Protein AF-A0A7K4BFM8-F1 (afdb_monomer)

Nearest PDB structures (foldseek):
  6g7d-assembly1_A  TM=4.696E-01  e=6.474E+00  Mycolicibacterium hassiacum DSM 44199
  6g80-assembly1_A  TM=3.415E-01  e=5.323E+00  Mycolicibacterium hassiacum DSM 44199
  2e0n-assembly1_A  TM=3.292E-01  e=5.323E+00  Chlorobaculum tepidum

Solvent-accessible surface area (backbone atoms only — not comparable to full-atom values): 6147 Å² total; per-residue (Å²): 119,20,33,42,62,43,66,69,49,64,97,48,87,39,34,49,66,31,70,76,68,70,43,48,47,80,54,50,41,54,62,61,52,27,76,76,68,74,48,61,70,63,47,57,50,47,54,52,49,52,50,38,34,37,50,32,41,93,45,21,64,64,54,35,51,75,66,60,34,37,35,40,54,41,41,68,62,32,56,72,75,37,70,72,35,66,49,63,94,71,38,46,80,76,43,79,56,96,75,34,38,32,28,38,46,74,76,87,130

Secondary structure (DSSP, 8-state):
--EE-----TTSSTTHHHHHH-PPBSSS-HHHHHHHH--HHHHHHHHHHHHHHHH-HHHHHHHHHHTT--EEEESHHHHHHS-----GGGSEEEEEETTEEEEEPPPP-

Foldseek 3Di:
DEEQWDDDAPPDCGQVVCVVPVHHYLDHHLVVCCVVPVDNPSSVVSNVLSQCLFAPQVCVLVSCVVSPHFKYKFAPRSVVPYPGDHPVVQWAFPDDDPRITMTTHDDDD

Structure (mmCIF, N/CA/C/O backbone):
data_AF-A0A7K4BFM8-F1
#
_entry.id   AF-A0A7K4BFM8-F1
#
loop_
_atom_site.group_PDB
_atom_site.id
_atom_site.type_symbol
_atom_site.label_atom_id
_atom_site.label_alt_id
_atom_site.label_comp_id
_atom_site.label_asym_id
_atom_site.label_entity_id
_atom_site.label_seq_id
_atom_site.pdbx_PDB_ins_code
_atom_site.Cartn_x
_atom_site.Cartn_y
_atom_site.Cartn_z
_atom_site.occupancy
_atom_site.B_iso_or_equiv
_atom_site.auth_seq_id
_atom_site.auth_comp_id
_atom_site.auth_asym_id
_atom_site.auth_atom_id
_atom_site.pdbx_PDB_model_num
ATOM 1 N N . HI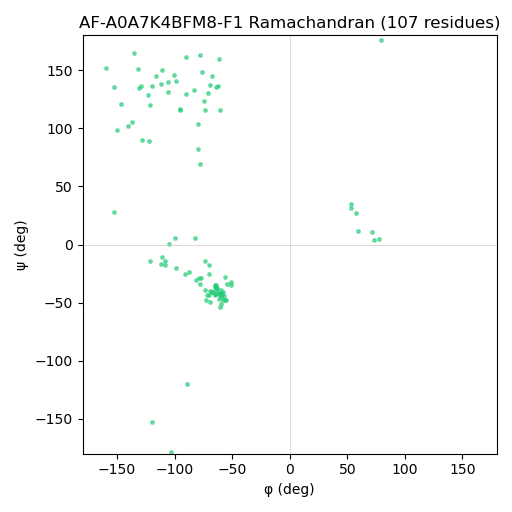S A 1 1 ? -5.461 12.740 2.693 1.00 93.62 1 HIS A N 1
ATOM 2 C CA . HIS A 1 1 ? -5.219 11.285 2.671 1.00 93.62 1 HIS A CA 1
ATOM 3 C C . HIS A 1 1 ? -3.997 10.980 1.828 1.00 93.62 1 HIS A C 1
ATOM 5 O O . HIS A 1 1 ? -3.742 11.716 0.884 1.00 93.62 1 HIS A O 1
ATOM 11 N N . VAL A 1 2 ? -3.284 9.912 2.174 1.00 97.94 2 VAL A N 1
ATOM 12 C CA . VAL A 1 2 ? -2.262 9.257 1.347 1.00 97.94 2 VAL A CA 1
ATOM 13 C C . VAL A 1 2 ? -2.596 7.770 1.377 1.00 97.94 2 VAL A C 1
ATOM 15 O O . VAL A 1 2 ? -2.932 7.252 2.451 1.00 97.94 2 VAL A O 1
ATOM 18 N N . ILE A 1 3 ? -2.564 7.124 0.214 1.00 98.44 3 ILE A N 1
ATOM 19 C CA . ILE A 1 3 ? -2.907 5.712 0.057 1.00 98.44 3 ILE A CA 1
ATOM 20 C C . ILE A 1 3 ? -1.662 4.850 -0.150 1.00 98.44 3 ILE A C 1
ATOM 22 O O . ILE A 1 3 ? -0.716 5.223 -0.844 1.00 98.44 3 ILE A O 1
ATOM 26 N N . ILE A 1 4 ? -1.674 3.684 0.481 1.00 98.56 4 ILE A N 1
ATOM 27 C CA . ILE A 1 4 ? -0.773 2.577 0.188 1.00 98.56 4 ILE A CA 1
ATOM 28 C C . ILE A 1 4 ? -1.525 1.668 -0.779 1.00 98.56 4 ILE A C 1
ATOM 30 O O . ILE A 1 4 ? -2.579 1.135 -0.432 1.00 98.56 4 ILE A O 1
ATOM 34 N N . GLU A 1 5 ? -0.988 1.538 -1.983 1.00 98.38 5 GLU A N 1
ATOM 35 C CA . GLU A 1 5 ? -1.408 0.590 -3.014 1.00 98.38 5 GLU A CA 1
ATOM 36 C C . GLU A 1 5 ? -0.151 -0.045 -3.622 1.00 98.38 5 GLU A C 1
ATOM 38 O O . GLU A 1 5 ? 0.963 0.452 -3.408 1.00 98.38 5 GLU A O 1
ATOM 43 N N . ALA A 1 6 ? -0.303 -1.148 -4.350 1.00 97.31 6 ALA A N 1
ATOM 44 C CA . ALA A 1 6 ? 0.826 -1.807 -4.982 1.00 97.31 6 ALA A CA 1
ATOM 45 C C . ALA A 1 6 ? 1.446 -0.962 -6.100 1.00 97.31 6 ALA A C 1
ATOM 47 O O . ALA A 1 6 ? 0.755 -0.315 -6.892 1.00 97.31 6 ALA A O 1
ATOM 48 N N . GLU A 1 7 ? 2.768 -1.072 -6.211 1.00 93.38 7 GLU A N 1
ATOM 49 C CA . GLU A 1 7 ? 3.527 -0.632 -7.378 1.00 93.38 7 GLU A CA 1
ATOM 50 C C . GLU A 1 7 ? 3.865 -1.835 -8.272 1.00 93.38 7 GLU A C 1
ATOM 52 O O . GLU A 1 7 ? 4.114 -2.942 -7.782 1.00 93.38 7 GLU A O 1
ATOM 57 N N . GLY A 1 8 ? 3.897 -1.611 -9.583 1.00 91.25 8 GLY A N 1
ATOM 58 C CA . GLY A 1 8 ? 4.302 -2.622 -10.563 1.00 91.25 8 GLY A CA 1
ATOM 59 C C . GLY A 1 8 ? 4.877 -2.014 -11.837 1.00 91.25 8 GLY A C 1
ATOM 60 O O . GLY A 1 8 ? 4.770 -2.601 -12.910 1.00 91.25 8 GLY A O 1
ATOM 61 N N . GLY A 1 9 ? 5.474 -0.826 -11.721 1.00 91.44 9 GLY A N 1
ATOM 62 C CA . GLY A 1 9 ? 5.995 -0.067 -12.854 1.00 91.44 9 GLY A CA 1
ATOM 63 C C . GLY A 1 9 ? 4.941 0.703 -13.658 1.00 91.44 9 GLY A C 1
ATOM 64 O O . GLY A 1 9 ? 3.734 0.645 -13.417 1.00 91.44 9 GLY A O 1
ATOM 65 N N . ASP A 1 10 ? 5.435 1.457 -14.631 1.00 90.88 10 ASP A N 1
ATOM 66 C CA . ASP A 1 10 ? 4.667 2.434 -15.397 1.00 90.88 10 ASP A CA 1
ATOM 67 C C . ASP A 1 10 ? 3.761 1.790 -16.453 1.00 90.88 10 ASP A C 1
ATOM 69 O O . ASP A 1 10 ? 4.107 0.775 -17.052 1.00 90.88 10 ASP A O 1
ATOM 73 N N . TYR A 1 11 ? 2.621 2.432 -16.733 1.00 89.12 11 TYR A N 1
ATOM 74 C CA . TYR A 1 11 ? 1.639 2.010 -17.747 1.00 89.12 11 TYR A CA 1
ATOM 75 C C . TYR A 1 11 ? 1.091 0.592 -17.541 1.00 89.12 11 TYR A C 1
ATOM 77 O O . TYR A 1 11 ? 0.665 -0.076 -18.483 1.00 89.12 11 TYR A O 1
ATOM 85 N N . THR A 1 12 ? 1.083 0.143 -16.293 1.00 92.19 12 THR A N 1
ATOM 86 C CA . THR A 1 12 ? 0.455 -1.103 -15.868 1.00 92.19 12 THR A CA 1
ATOM 87 C C . THR A 1 12 ? -0.875 -0.804 -15.171 1.00 92.19 12 THR A C 1
ATOM 89 O O . THR A 1 12 ? -1.292 0.347 -15.060 1.00 92.19 12 THR A O 1
ATOM 92 N N . TYR A 1 13 ? -1.562 -1.842 -14.691 1.00 92.19 13 TYR A N 1
ATOM 93 C CA . TYR A 1 13 ? -2.785 -1.678 -13.896 1.00 92.19 13 TYR A CA 1
ATOM 94 C C . TYR A 1 13 ? -2.514 -1.381 -12.400 1.00 92.19 13 TYR A C 1
ATOM 96 O O . TYR A 1 13 ? -3.432 -1.305 -11.575 1.00 92.19 13 TYR A O 1
ATOM 104 N N . TYR A 1 14 ? -1.240 -1.196 -12.045 1.00 94.62 14 TYR A N 1
ATOM 105 C CA . TYR A 1 14 ? -0.804 -0.681 -10.751 1.00 94.62 14 TYR A CA 1
ATOM 106 C C . TYR A 1 14 ? -0.989 0.846 -10.687 1.00 94.62 14 TYR A C 1
ATOM 108 O O . TYR A 1 14 ? -1.217 1.495 -11.707 1.00 94.62 14 TYR A O 1
ATOM 116 N N . SER A 1 15 ? -0.964 1.427 -9.482 1.00 92.44 15 SER A N 1
ATOM 117 C CA . SER A 1 15 ? -1.246 2.861 -9.245 1.00 92.44 15 SER A CA 1
ATOM 118 C C . SER A 1 15 ? -2.640 3.347 -9.684 1.00 92.44 15 SER A C 1
ATOM 120 O O . SER A 1 15 ? -2.894 4.554 -9.771 1.00 92.44 15 SER A O 1
ATOM 122 N N . ARG A 1 16 ? -3.564 2.435 -10.006 1.00 94.50 16 ARG A N 1
ATOM 123 C CA . ARG A 1 16 ? -4.895 2.786 -10.517 1.00 94.50 16 ARG A CA 1
ATOM 124 C C . ARG A 1 16 ? -5.729 3.530 -9.478 1.00 94.50 16 ARG A C 1
ATOM 126 O O . ARG A 1 16 ? -6.505 4.405 -9.851 1.00 94.50 16 ARG A O 1
ATOM 133 N N . VAL A 1 17 ? -5.588 3.205 -8.190 1.00 96.88 17 VAL A N 1
ATOM 134 C CA . VAL A 1 17 ? -6.460 3.768 -7.157 1.00 96.88 17 VAL A CA 1
ATOM 135 C C . VAL A 1 17 ? -6.152 5.249 -7.006 1.00 96.88 17 VAL A C 1
ATOM 137 O O . VAL A 1 17 ? -7.063 6.070 -7.112 1.00 96.88 17 VAL A O 1
ATOM 140 N N . SER A 1 18 ? -4.881 5.621 -6.862 1.00 96.62 18 SER A N 1
ATOM 141 C CA . SER A 1 18 ? -4.474 7.029 -6.854 1.00 96.62 18 SER A CA 1
ATOM 142 C C . SER A 1 18 ? -4.799 7.743 -8.164 1.00 96.62 18 SER A C 1
ATOM 144 O O . SER A 1 18 ? -5.323 8.857 -8.129 1.00 96.62 18 SER A O 1
ATOM 146 N N . SER A 1 19 ? -4.581 7.091 -9.309 1.00 94.06 19 SER A N 1
ATOM 147 C CA . SER A 1 19 ? -4.853 7.679 -10.629 1.00 94.06 19 SER A CA 1
ATOM 148 C C . SER A 1 19 ? -6.330 8.033 -10.838 1.00 94.06 19 SER A C 1
ATOM 150 O O . SER A 1 19 ? -6.632 9.103 -11.361 1.00 94.06 19 SER A O 1
ATOM 152 N N . PHE A 1 20 ? -7.259 7.166 -10.419 1.00 95.81 20 PHE A N 1
ATOM 153 C CA . PHE A 1 20 ? -8.698 7.382 -10.616 1.00 95.81 20 PHE A CA 1
ATOM 154 C C . PHE A 1 20 ? -9.370 8.188 -9.501 1.00 95.81 20 PHE A C 1
ATOM 156 O O . PHE A 1 20 ? -10.414 8.793 -9.736 1.00 95.81 20 PHE A O 1
ATOM 163 N N . THR A 1 21 ? -8.802 8.213 -8.293 1.00 96.81 21 THR A N 1
ATOM 164 C CA . THR A 1 21 ? -9.398 8.929 -7.147 1.00 96.81 21 THR A CA 1
ATOM 165 C C . THR A 1 21 ? -8.784 10.304 -6.896 1.00 96.81 21 THR A C 1
ATOM 167 O O . THR A 1 21 ? -9.390 11.126 -6.212 1.00 96.81 21 THR A O 1
ATOM 170 N N . GLY A 1 22 ? -7.569 10.556 -7.394 1.00 95.94 22 GLY A N 1
ATOM 171 C CA . GLY A 1 22 ? -6.781 11.739 -7.048 1.00 95.94 22 GLY A CA 1
ATOM 172 C C . GLY A 1 22 ? -6.182 11.704 -5.635 1.00 95.94 22 GLY A C 1
ATOM 173 O O . GLY A 1 22 ? -5.562 12.683 -5.215 1.00 95.94 22 GLY A O 1
ATOM 174 N N . ILE A 1 23 ? -6.339 10.605 -4.884 1.00 97.75 23 ILE A N 1
ATOM 175 C CA . ILE A 1 23 ? -5.669 10.421 -3.591 1.00 97.75 23 ILE A CA 1
ATOM 176 C C . ILE A 1 23 ? -4.190 10.111 -3.865 1.00 97.75 23 ILE A C 1
ATOM 178 O O . ILE A 1 23 ? -3.908 9.137 -4.556 1.00 97.75 23 ILE A O 1
ATOM 182 N N . PRO A 1 24 ? -3.226 10.879 -3.333 1.00 96.38 24 PRO A N 1
ATOM 183 C CA . PRO A 1 24 ? -1.811 10.619 -3.585 1.00 96.38 24 PRO A CA 1
ATOM 184 C C . PRO A 1 24 ? -1.372 9.268 -3.002 1.00 96.38 24 PRO A C 1
ATOM 186 O O . PRO A 1 24 ? -1.696 8.954 -1.854 1.00 96.38 24 PRO A O 1
ATOM 189 N N . ALA A 1 25 ? -0.604 8.494 -3.770 1.00 96.81 25 ALA A N 1
ATOM 190 C CA . ALA A 1 25 ? 0.020 7.256 -3.308 1.00 96.81 25 ALA A CA 1
ATOM 191 C C . ALA A 1 25 ? 1.423 7.495 -2.724 1.00 96.81 25 ALA A C 1
ATOM 193 O O . ALA A 1 25 ? 2.066 8.508 -3.008 1.00 96.81 25 ALA A O 1
ATOM 194 N N . VAL A 1 26 ? 1.921 6.533 -1.939 1.00 96.38 26 VAL A N 1
ATOM 195 C CA . VAL A 1 26 ? 3.335 6.493 -1.506 1.00 96.38 26 VAL A CA 1
ATOM 196 C C . VAL A 1 26 ? 4.279 6.447 -2.714 1.00 96.38 26 VAL A C 1
ATOM 198 O O . VAL A 1 26 ? 5.299 7.148 -2.750 1.00 96.38 26 VAL A O 1
ATOM 201 N N . LEU A 1 27 ? 3.918 5.635 -3.706 1.00 95.50 27 LEU A N 1
ATOM 202 C CA . LEU A 1 27 ? 4.597 5.523 -4.986 1.00 95.50 27 LEU A CA 1
ATOM 203 C C . LEU A 1 27 ? 3.553 5.227 -6.066 1.00 95.50 27 LEU A C 1
ATOM 205 O O . LEU A 1 27 ? 2.818 4.249 -5.961 1.00 95.50 27 LEU A O 1
ATOM 209 N N . GLY A 1 28 ? 3.468 6.110 -7.060 1.00 91.94 28 GLY A N 1
ATOM 210 C CA . GLY A 1 28 ? 2.653 5.911 -8.254 1.00 91.94 28 GLY A CA 1
ATOM 211 C C . GLY A 1 28 ? 3.457 5.186 -9.330 1.00 91.94 28 GLY A C 1
ATOM 212 O O . GLY A 1 28 ? 3.954 4.088 -9.102 1.00 91.94 28 GLY A O 1
ATOM 213 N N . MET A 1 29 ? 3.621 5.839 -10.482 1.00 93.06 29 MET A N 1
ATOM 214 C CA . MET A 1 29 ? 4.437 5.374 -11.609 1.00 93.06 29 MET A CA 1
ATOM 215 C C . MET A 1 29 ? 5.927 5.664 -11.338 1.00 93.06 29 MET A C 1
ATOM 217 O O . MET A 1 29 ? 6.334 6.830 -11.440 1.00 93.06 29 MET A O 1
ATOM 221 N N . PRO A 1 30 ? 6.748 4.660 -10.971 1.00 92.00 30 PRO A N 1
ATOM 222 C CA . PRO A 1 30 ? 8.111 4.885 -10.497 1.00 92.00 30 PRO A CA 1
ATOM 223 C C . PRO A 1 30 ? 9.005 5.633 -11.494 1.00 92.00 30 PRO A C 1
ATOM 225 O O . PRO A 1 30 ? 9.760 6.521 -11.089 1.00 92.00 30 PRO A O 1
ATOM 228 N N . PHE A 1 31 ? 8.914 5.323 -12.792 1.00 91.00 31 PHE A N 1
ATOM 229 C CA . PHE A 1 31 ? 9.768 5.958 -13.797 1.00 91.00 31 PHE A CA 1
ATOM 230 C C . PHE A 1 31 ? 9.286 7.375 -14.154 1.00 91.00 31 PHE A C 1
ATOM 232 O O . PHE A 1 31 ? 10.122 8.266 -14.310 1.00 91.00 31 PHE A O 1
ATOM 239 N N . HIS A 1 32 ? 7.977 7.657 -14.162 1.00 91.50 32 HIS A N 1
ATOM 240 C CA . HIS A 1 32 ? 7.482 9.041 -14.260 1.00 91.50 32 HIS A CA 1
ATOM 241 C C . HIS A 1 32 ? 7.863 9.873 -13.035 1.00 91.50 32 HIS A C 1
ATOM 243 O O . HIS A 1 32 ? 8.309 11.008 -13.191 1.00 91.50 32 HIS A O 1
ATOM 249 N N . GLU A 1 33 ? 7.729 9.340 -11.818 1.00 91.69 33 GLU A N 1
ATOM 250 C CA . GLU A 1 33 ? 8.167 10.068 -10.625 1.00 91.69 33 GLU A CA 1
ATOM 251 C C . GLU A 1 33 ? 9.662 10.386 -10.690 1.00 91.69 33 GLU A C 1
ATOM 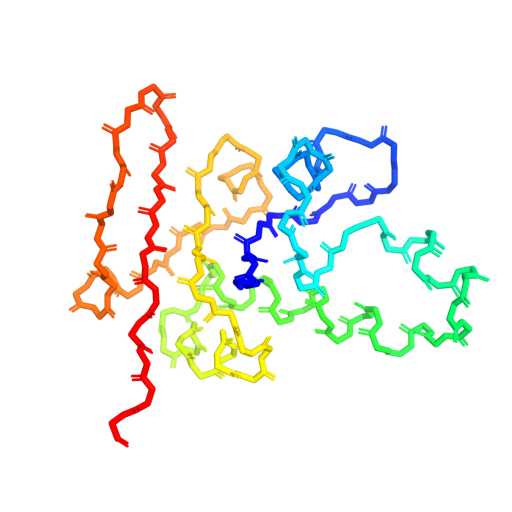253 O O . GLU A 1 33 ? 10.051 11.516 -10.388 1.00 91.69 33 GLU A O 1
ATOM 258 N N . TYR A 1 34 ? 10.483 9.435 -11.140 1.00 89.94 34 TYR A N 1
ATOM 259 C CA . TYR A 1 34 ? 11.900 9.671 -11.379 1.00 89.94 34 TYR A CA 1
ATOM 260 C C . TYR A 1 34 ? 12.138 10.762 -12.432 1.00 89.94 34 TYR A C 1
ATOM 262 O O . TYR A 1 34 ? 12.812 11.742 -12.134 1.00 89.94 34 TYR A O 1
ATOM 270 N N . MET A 1 35 ? 11.553 10.647 -13.626 1.00 91.00 35 MET A N 1
ATOM 271 C CA . MET A 1 35 ? 11.739 11.611 -14.720 1.00 91.00 35 MET A CA 1
ATOM 272 C C . MET A 1 35 ? 11.412 13.052 -14.304 1.00 91.00 35 MET A C 1
ATOM 274 O O . MET A 1 35 ? 12.052 13.993 -14.768 1.00 91.00 35 MET A O 1
ATOM 278 N N . TRP A 1 36 ? 10.424 13.234 -13.424 1.00 88.19 36 TRP A N 1
ATOM 279 C CA . TRP A 1 36 ? 9.974 14.555 -12.984 1.00 88.19 36 TRP A CA 1
ATOM 280 C C . TRP A 1 36 ? 10.698 15.068 -11.735 1.00 88.19 36 TRP A C 1
ATOM 282 O O . TRP A 1 36 ? 10.741 16.279 -11.520 1.00 88.19 36 TRP A O 1
ATOM 292 N N . ARG A 1 37 ? 11.237 14.180 -10.887 1.00 86.44 37 ARG A N 1
ATOM 293 C CA . ARG A 1 37 ? 11.845 14.549 -9.591 1.00 86.44 37 ARG A CA 1
ATOM 294 C C . ARG A 1 37 ? 13.360 14.346 -9.527 1.00 86.44 37 ARG A C 1
ATOM 296 O O . ARG A 1 37 ? 13.989 14.905 -8.635 1.00 86.44 37 ARG A O 1
ATOM 303 N N . GLY A 1 38 ? 13.936 13.575 -10.446 1.00 83.56 38 GLY A N 1
ATOM 304 C CA . GLY A 1 38 ? 15.374 13.342 -10.601 1.00 83.56 38 GLY A CA 1
ATOM 305 C C . GLY A 1 38 ? 16.038 12.473 -9.526 1.00 83.56 38 GLY A C 1
ATOM 306 O O . GLY A 1 38 ? 17.262 12.428 -9.476 1.00 83.56 38 GLY A O 1
ATOM 307 N N . ASP A 1 39 ? 15.275 11.804 -8.655 1.00 78.69 39 ASP A N 1
ATOM 308 C CA . ASP A 1 39 ? 15.810 11.102 -7.476 1.00 78.69 39 ASP A CA 1
ATOM 309 C C . ASP A 1 39 ? 15.448 9.603 -7.478 1.00 78.69 39 ASP A C 1
ATOM 311 O O . ASP A 1 39 ? 14.416 9.196 -6.939 1.00 78.69 39 ASP A O 1
ATOM 315 N N . GLU A 1 40 ? 16.300 8.776 -8.100 1.00 71.62 40 GLU A N 1
ATOM 316 C CA . GLU A 1 40 ? 16.133 7.308 -8.168 1.00 71.62 40 GLU A CA 1
ATOM 317 C C . GLU A 1 40 ? 16.220 6.641 -6.792 1.00 71.62 40 GLU A C 1
ATOM 319 O O . GLU A 1 40 ? 15.506 5.672 -6.522 1.00 71.62 40 GLU A O 1
ATOM 324 N N . GLY A 1 41 ? 17.075 7.160 -5.901 1.00 69.88 41 GLY A N 1
ATOM 325 C CA . GLY A 1 41 ? 17.315 6.567 -4.584 1.00 69.88 41 GLY A CA 1
ATOM 326 C C . GLY A 1 41 ? 16.034 6.499 -3.756 1.00 69.88 41 GLY A C 1
ATOM 327 O O . GLY A 1 41 ? 15.735 5.478 -3.132 1.00 69.88 41 GLY A O 1
ATOM 328 N N . ARG A 1 42 ? 15.210 7.547 -3.842 1.00 82.69 42 ARG A N 1
ATOM 329 C CA . ARG A 1 42 ? 13.905 7.604 -3.168 1.00 82.69 42 ARG A CA 1
ATOM 330 C C . ARG A 1 42 ? 12.864 6.664 -3.769 1.00 82.69 42 ARG A C 1
ATOM 332 O O . ARG A 1 42 ? 11.942 6.274 -3.055 1.00 82.69 42 ARG A O 1
ATOM 339 N N . ILE A 1 43 ? 12.988 6.291 -5.043 1.00 91.25 43 ILE A N 1
ATOM 340 C CA . ILE A 1 43 ? 12.087 5.326 -5.690 1.00 91.25 43 ILE A CA 1
ATOM 341 C C . ILE A 1 43 ? 12.369 3.913 -5.179 1.00 91.25 43 ILE A C 1
ATOM 343 O O . ILE A 1 43 ? 11.440 3.213 -4.767 1.00 91.25 43 ILE A O 1
ATOM 347 N N . GLY A 1 44 ? 13.644 3.514 -5.139 1.00 92.44 44 GLY A N 1
ATOM 348 C CA . GLY A 1 44 ? 14.048 2.206 -4.619 1.00 92.44 44 GLY A CA 1
ATOM 349 C C . GLY A 1 44 ? 13.657 2.017 -3.151 1.00 92.44 44 GLY A C 1
ATOM 350 O O . GLY A 1 44 ? 13.102 0.981 -2.785 1.00 92.44 44 GLY A O 1
ATOM 351 N N . GLU A 1 45 ? 13.863 3.047 -2.326 1.00 95.12 45 GLU A N 1
ATOM 352 C CA . GLU A 1 45 ? 13.457 3.049 -0.916 1.00 95.12 45 GLU A CA 1
ATOM 353 C C . GLU A 1 45 ? 11.940 2.866 -0.752 1.00 95.12 45 GLU A C 1
ATOM 355 O O . GLU A 1 45 ? 11.502 1.970 -0.035 1.00 95.12 45 GLU A O 1
ATOM 360 N N . ARG A 1 46 ? 11.125 3.662 -1.458 1.00 96.06 46 ARG A N 1
ATOM 361 C CA . ARG A 1 46 ? 9.656 3.556 -1.390 1.00 96.06 46 ARG A CA 1
ATOM 362 C C . ARG A 1 46 ? 9.141 2.212 -1.884 1.00 96.06 46 ARG A C 1
ATOM 364 O O . ARG A 1 46 ? 8.201 1.675 -1.310 1.00 96.06 46 ARG A O 1
ATOM 371 N N . THR A 1 47 ? 9.769 1.659 -2.918 1.00 95.94 47 THR A N 1
ATOM 372 C CA . THR A 1 47 ? 9.437 0.330 -3.444 1.00 95.94 47 THR A CA 1
ATOM 373 C C . THR A 1 47 ? 9.669 -0.752 -2.387 1.00 95.94 47 THR A C 1
ATOM 375 O O . THR A 1 47 ? 8.808 -1.603 -2.153 1.00 95.94 47 THR A O 1
ATOM 378 N N . ALA A 1 48 ? 10.821 -0.707 -1.709 1.00 97.38 48 ALA A N 1
ATOM 379 C CA . ALA A 1 48 ? 11.134 -1.631 -0.625 1.00 97.38 48 ALA A CA 1
ATOM 380 C C . ALA A 1 48 ? 10.180 -1.454 0.566 1.00 97.38 48 ALA A C 1
ATOM 382 O O . ALA A 1 48 ? 9.698 -2.444 1.120 1.00 97.38 48 ALA A O 1
ATOM 383 N N . ASP A 1 49 ? 9.869 -0.210 0.928 1.00 98.38 49 ASP A N 1
ATOM 384 C CA . ASP A 1 49 ? 8.957 0.095 2.026 1.00 98.38 49 ASP A CA 1
ATOM 385 C C . ASP A 1 49 ? 7.531 -0.388 1.7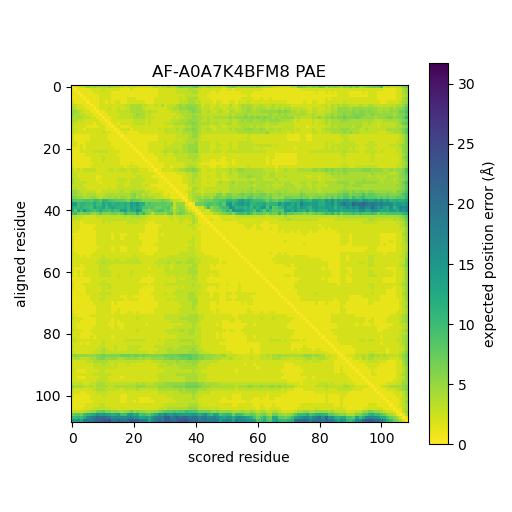42 1.00 98.38 49 ASP A C 1
ATOM 387 O O . ASP A 1 49 ? 6.933 -1.000 2.625 1.00 98.38 49 ASP A O 1
ATOM 391 N N . LEU A 1 50 ? 7.008 -0.211 0.522 1.00 98.19 50 LEU A N 1
ATOM 392 C CA . LEU A 1 50 ? 5.708 -0.764 0.122 1.00 98.19 50 LEU A CA 1
ATOM 393 C C . LEU A 1 50 ? 5.663 -2.282 0.306 1.00 98.19 50 LEU A C 1
ATOM 395 O O . LEU A 1 50 ? 4.741 -2.796 0.938 1.00 98.19 50 LEU A O 1
ATOM 399 N N . ARG A 1 51 ? 6.689 -3.004 -0.160 1.00 98.44 51 ARG A N 1
ATOM 400 C CA . ARG A 1 51 ? 6.774 -4.454 0.062 1.00 98.44 51 ARG A CA 1
ATOM 401 C C . ARG A 1 51 ? 6.749 -4.795 1.551 1.00 98.44 51 ARG A C 1
ATOM 403 O O . ARG A 1 51 ? 6.001 -5.674 1.963 1.00 98.44 51 ARG A O 1
ATOM 410 N N . MET A 1 52 ? 7.546 -4.109 2.367 1.00 98.69 52 MET A N 1
ATOM 411 C CA . MET A 1 52 ? 7.579 -4.362 3.810 1.00 98.69 52 MET A CA 1
ATOM 412 C C . MET A 1 52 ? 6.245 -4.039 4.484 1.00 98.69 52 MET A C 1
ATOM 414 O O . MET A 1 52 ? 5.846 -4.763 5.391 1.00 98.69 52 MET A O 1
ATOM 418 N N . ILE A 1 53 ? 5.530 -3.010 4.026 1.00 98.62 53 ILE A N 1
ATOM 419 C CA . ILE A 1 53 ? 4.185 -2.706 4.514 1.00 98.62 53 ILE A CA 1
ATOM 420 C C . ILE A 1 53 ? 3.238 -3.883 4.274 1.00 98.62 53 ILE A C 1
ATOM 422 O O . ILE A 1 53 ? 2.502 -4.248 5.191 1.00 98.62 53 ILE A O 1
ATOM 426 N N . TYR A 1 54 ? 3.265 -4.484 3.083 1.00 98.69 54 TYR A N 1
ATOM 427 C CA . TYR A 1 54 ? 2.383 -5.601 2.748 1.00 98.69 54 TYR A CA 1
ATOM 428 C C . TYR A 1 54 ? 2.832 -6.945 3.322 1.00 98.69 54 TYR A C 1
ATOM 430 O O . TYR A 1 54 ? 1.974 -7.782 3.567 1.00 98.69 54 TYR A O 1
ATOM 438 N N . GLU A 1 55 ? 4.130 -7.178 3.527 1.00 98.62 55 GLU A N 1
ATOM 439 C CA . GLU A 1 55 ? 4.666 -8.509 3.863 1.00 98.62 55 GLU A CA 1
ATOM 440 C C . GLU A 1 55 ? 5.150 -8.643 5.321 1.00 98.62 55 GLU A C 1
ATOM 442 O O . GLU A 1 55 ? 5.382 -9.760 5.788 1.00 98.62 55 GLU A O 1
ATOM 447 N N . GLN A 1 56 ? 5.325 -7.541 6.063 1.00 98.50 56 GLN A N 1
ATOM 448 C CA . GLN A 1 56 ? 5.885 -7.548 7.424 1.00 98.50 56 GLN A CA 1
ATOM 449 C C . GLN A 1 56 ? 4.980 -6.800 8.420 1.00 98.50 56 GLN A C 1
ATOM 451 O O . GLN A 1 56 ? 5.206 -5.613 8.674 1.00 98.50 56 GLN A O 1
ATOM 456 N N . PRO A 1 57 ? 4.024 -7.490 9.080 1.00 98.00 57 PRO A N 1
ATOM 457 C CA . PRO A 1 57 ? 3.056 -6.867 9.987 1.00 98.00 57 PRO A CA 1
ATOM 458 C C . PRO A 1 57 ? 3.658 -5.966 11.071 1.00 98.00 57 PRO A C 1
ATOM 460 O O . PRO A 1 57 ? 3.073 -4.950 11.438 1.00 98.00 57 PRO A O 1
ATOM 463 N N . SER A 1 58 ? 4.839 -6.326 11.585 1.00 97.62 58 SER A N 1
ATOM 464 C CA . SER A 1 58 ? 5.545 -5.569 12.624 1.00 97.62 58 SER A CA 1
ATOM 465 C C . SER A 1 58 ? 6.107 -4.231 12.140 1.00 97.62 58 SER A C 1
ATOM 467 O O . SER A 1 58 ? 6.430 -3.386 12.967 1.00 97.62 58 SER A O 1
ATOM 469 N N . ARG A 1 59 ? 6.236 -4.027 10.823 1.00 97.75 59 ARG A N 1
ATOM 470 C CA . ARG A 1 59 ? 6.754 -2.792 10.216 1.00 97.75 59 ARG A CA 1
ATOM 471 C C . ARG A 1 59 ? 5.678 -1.968 9.517 1.00 97.75 59 ARG A C 1
ATOM 473 O O . ARG A 1 59 ? 5.908 -0.784 9.272 1.00 97.75 59 ARG A O 1
ATOM 480 N N . SER A 1 60 ? 4.525 -2.562 9.202 1.00 97.69 60 SER A N 1
ATOM 481 C CA . SER A 1 60 ? 3.495 -1.942 8.362 1.00 97.69 60 SER A CA 1
ATOM 482 C C . SER A 1 60 ? 3.028 -0.585 8.876 1.00 97.69 60 SER A C 1
ATOM 484 O O . SER A 1 60 ? 2.978 0.369 8.106 1.00 97.69 60 SER A O 1
ATOM 486 N N . ILE A 1 61 ? 2.721 -0.471 10.172 1.00 96.75 61 ILE A N 1
ATOM 487 C CA . ILE A 1 61 ? 2.184 0.770 10.750 1.00 96.75 61 ILE A CA 1
ATOM 488 C C . ILE A 1 61 ? 3.242 1.878 10.787 1.00 96.75 61 ILE A C 1
ATOM 490 O O . ILE A 1 61 ? 2.951 3.015 10.417 1.00 96.75 61 ILE A O 1
ATOM 494 N N . ASP A 1 62 ? 4.474 1.559 11.179 1.00 96.69 62 ASP A N 1
ATOM 495 C CA . ASP A 1 62 ? 5.546 2.554 11.276 1.00 96.69 62 ASP A CA 1
ATOM 496 C C . ASP A 1 62 ? 5.955 3.084 9.897 1.00 96.69 62 ASP A C 1
ATOM 498 O O . ASP A 1 62 ? 6.131 4.290 9.714 1.00 96.69 62 ASP A O 1
ATOM 502 N N . LEU A 1 63 ? 6.032 2.203 8.894 1.00 97.75 63 LEU A N 1
ATOM 503 C CA . LEU A 1 63 ? 6.292 2.603 7.512 1.00 97.75 63 LEU A CA 1
ATOM 504 C C . LEU A 1 63 ? 5.115 3.370 6.903 1.00 97.75 63 LEU A C 1
ATOM 506 O O . LEU A 1 63 ? 5.329 4.377 6.237 1.00 97.75 63 LEU A O 1
ATOM 510 N N . ALA A 1 64 ? 3.871 2.970 7.167 1.00 97.38 64 ALA A N 1
ATOM 511 C CA . ALA A 1 64 ? 2.707 3.743 6.744 1.00 97.38 64 ALA A CA 1
ATOM 512 C C . ALA A 1 64 ? 2.749 5.176 7.308 1.00 97.38 64 ALA A C 1
ATOM 514 O O . ALA A 1 64 ? 2.553 6.154 6.580 1.00 97.38 64 ALA A O 1
ATOM 515 N N . ARG A 1 65 ? 3.094 5.313 8.594 1.00 95.25 65 ARG A N 1
ATOM 516 C CA . ARG A 1 65 ? 3.243 6.606 9.276 1.00 95.25 65 ARG A CA 1
ATOM 517 C C . ARG A 1 65 ? 4.380 7.448 8.713 1.00 95.25 65 ARG A C 1
ATOM 519 O O . ARG A 1 65 ? 4.191 8.650 8.560 1.00 95.25 65 ARG A O 1
ATOM 526 N N . LYS A 1 66 ? 5.515 6.844 8.338 1.00 96.94 66 LYS A N 1
ATOM 527 C CA . LYS A 1 66 ? 6.624 7.539 7.652 1.00 96.94 66 LYS A CA 1
ATOM 528 C C . LYS A 1 66 ? 6.145 8.329 6.426 1.00 96.94 66 LYS A C 1
ATOM 530 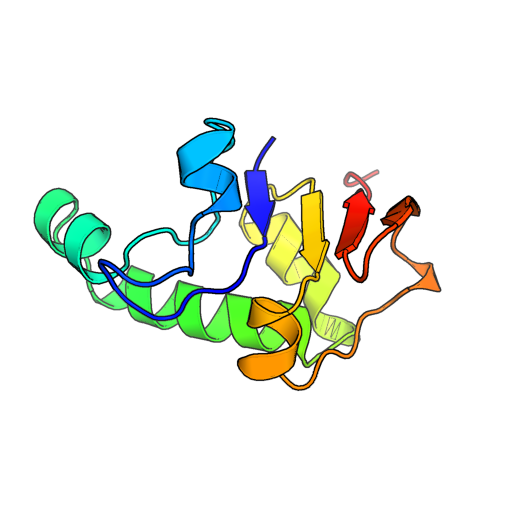O O . LYS A 1 66 ? 6.695 9.389 6.135 1.00 96.94 66 LYS A O 1
ATOM 535 N N . TYR A 1 67 ? 5.113 7.845 5.734 1.00 96.75 67 TYR A N 1
ATOM 536 C CA . TYR A 1 67 ? 4.534 8.496 4.555 1.00 96.75 67 TYR A CA 1
ATOM 537 C C . TYR A 1 67 ? 3.258 9.300 4.830 1.00 96.75 67 TYR A C 1
ATOM 539 O O . TYR A 1 67 ? 2.635 9.786 3.886 1.00 96.75 67 TYR A O 1
ATOM 547 N N . ASN A 1 68 ? 2.849 9.450 6.094 1.00 96.69 68 ASN A N 1
ATOM 548 C CA . ASN A 1 68 ? 1.549 10.011 6.477 1.00 96.69 68 ASN A CA 1
ATOM 549 C C . ASN A 1 68 ? 0.367 9.303 5.780 1.00 96.69 68 ASN A C 1
ATOM 551 O O . ASN A 1 68 ? -0.657 9.920 5.467 1.00 96.69 68 ASN A O 1
ATOM 555 N N . ALA A 1 69 ? 0.519 8.003 5.504 1.00 97.81 69 ALA A N 1
ATOM 556 C CA . ALA A 1 69 ? -0.530 7.191 4.916 1.00 97.81 69 ALA A CA 1
ATOM 557 C C . ALA A 1 69 ? -1.675 6.988 5.905 1.00 97.81 69 ALA A C 1
ATOM 559 O O . ALA A 1 69 ? -1.472 6.726 7.087 1.00 97.81 69 ALA A O 1
ATOM 560 N N . THR A 1 70 ? -2.893 7.110 5.391 1.00 97.94 70 THR A N 1
ATOM 561 C CA . THR A 1 70 ? -4.138 6.979 6.172 1.00 97.94 70 THR A CA 1
ATOM 562 C C . THR A 1 70 ? -5.029 5.866 5.640 1.00 97.94 70 THR A C 1
ATOM 564 O O . THR A 1 70 ? -5.962 5.456 6.326 1.00 97.94 70 THR A O 1
ATOM 567 N N . LEU A 1 71 ? -4.739 5.372 4.434 1.00 98.44 71 LEU A N 1
ATOM 568 C CA . LEU A 1 71 ? -5.473 4.308 3.765 1.00 98.44 71 LEU A CA 1
ATOM 569 C C . LEU A 1 71 ? -4.495 3.236 3.285 1.00 98.44 71 LEU A C 1
ATOM 571 O O . LEU A 1 71 ? -3.455 3.564 2.713 1.00 98.44 71 LEU A O 1
ATOM 575 N N . LEU A 1 72 ? -4.850 1.972 3.488 1.00 98.50 72 LEU A N 1
ATOM 576 C CA . LEU A 1 72 ? -4.165 0.819 2.916 1.00 98.50 72 LEU A CA 1
ATOM 577 C C . LEU A 1 72 ? -5.171 0.029 2.084 1.00 98.50 72 LEU A C 1
ATOM 579 O O . LEU A 1 72 ? -6.197 -0.419 2.595 1.00 98.50 72 LEU A O 1
ATOM 583 N N . TYR A 1 73 ? -4.880 -0.107 0.797 1.00 98.56 73 TYR A N 1
ATOM 584 C CA . TYR A 1 73 ? -5.710 -0.809 -0.171 1.00 98.56 73 TYR A CA 1
ATOM 585 C C . TYR A 1 73 ? -5.177 -2.229 -0.389 1.00 98.56 73 TYR A C 1
ATOM 587 O O . TYR A 1 73 ? -3.964 -2.425 -0.437 1.00 98.56 73 TYR A O 1
ATOM 595 N N . VAL A 1 74 ? -6.066 -3.218 -0.518 1.00 98.56 74 VAL A N 1
ATOM 596 C CA . VAL A 1 74 ? -5.722 -4.610 -0.848 1.00 98.56 74 VAL A CA 1
ATOM 597 C C . VAL A 1 74 ? -6.711 -5.167 -1.873 1.00 98.56 74 VAL A C 1
ATOM 599 O O . VAL A 1 74 ? -7.840 -5.525 -1.532 1.00 98.56 74 VAL A O 1
ATOM 602 N N . GLY A 1 75 ? -6.277 -5.288 -3.124 1.00 97.94 75 GLY A N 1
ATOM 603 C CA . GLY A 1 75 ? -7.017 -5.889 -4.232 1.00 97.94 75 GLY A CA 1
ATOM 604 C C . GLY A 1 75 ? -6.300 -7.100 -4.830 1.00 97.94 75 GLY A C 1
ATOM 605 O O . GLY A 1 75 ? -5.568 -7.815 -4.141 1.00 97.94 75 GLY A O 1
ATOM 606 N N . VAL A 1 76 ? -6.557 -7.365 -6.111 1.00 97.25 76 VAL A N 1
ATOM 607 C CA . VAL A 1 76 ? -5.941 -8.476 -6.856 1.00 97.25 76 VAL A CA 1
ATOM 608 C C . VAL A 1 76 ? -4.443 -8.234 -7.042 1.00 97.25 76 VAL A C 1
ATOM 610 O O . VAL A 1 76 ? -3.642 -9.135 -6.849 1.00 97.25 76 VAL A O 1
ATOM 613 N N . GLU A 1 77 ? -4.064 -7.000 -7.336 1.00 96.88 77 GLU A N 1
ATOM 614 C CA . GLU A 1 77 ? -2.722 -6.571 -7.716 1.00 96.88 77 GLU A CA 1
ATOM 615 C C . GLU A 1 77 ? -1.786 -6.564 -6.508 1.00 96.88 77 GLU A C 1
ATOM 617 O O . GLU A 1 77 ? -0.653 -7.021 -6.600 1.00 96.88 77 GLU A O 1
ATOM 622 N N . GLU A 1 78 ? -2.271 -6.143 -5.338 1.00 98.19 78 GLU A N 1
ATOM 623 C CA . GLU A 1 78 ? -1.518 -6.268 -4.088 1.00 98.19 78 GLU A CA 1
ATOM 624 C C . GLU A 1 78 ? -1.257 -7.733 -3.724 1.00 98.19 78 GLU A C 1
ATOM 626 O O . GLU A 1 78 ? -0.175 -8.059 -3.239 1.00 98.19 78 GLU A O 1
ATOM 631 N N . ARG A 1 79 ? -2.228 -8.621 -3.973 1.00 97.88 79 ARG A N 1
ATOM 632 C CA . ARG A 1 79 ? -2.104 -10.062 -3.69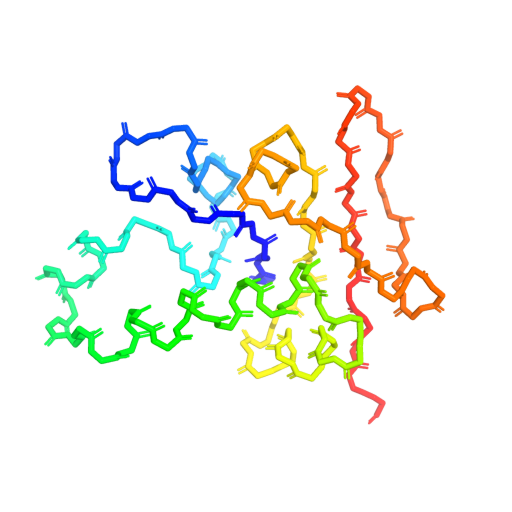6 1.00 97.88 79 ARG A CA 1
ATOM 633 C C . ARG A 1 79 ? -1.253 -10.802 -4.726 1.00 97.88 79 ARG A C 1
ATOM 635 O O . ARG A 1 79 ? -0.647 -11.809 -4.382 1.00 97.88 79 ARG A O 1
ATOM 642 N N . ASP A 1 80 ? -1.216 -10.318 -5.961 1.00 96.38 80 ASP A N 1
ATOM 643 C CA . ASP A 1 80 ? -0.332 -10.821 -7.014 1.00 96.38 80 ASP A CA 1
ATOM 644 C C . ASP A 1 80 ? 1.125 -10.419 -6.740 1.00 96.38 80 ASP A C 1
ATOM 646 O O . 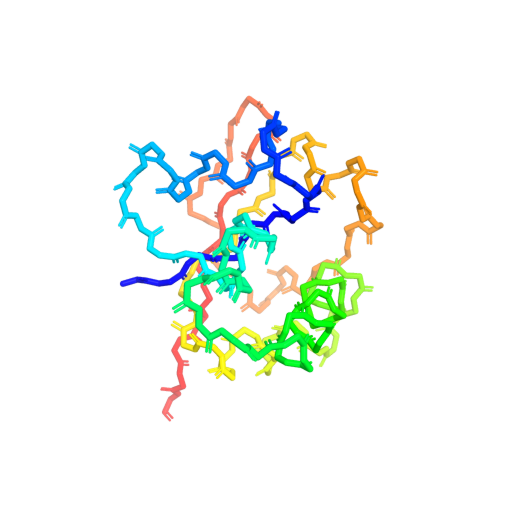ASP A 1 80 ? 2.049 -11.227 -6.828 1.00 96.38 80 ASP A O 1
ATOM 650 N N . ARG A 1 81 ? 1.332 -9.163 -6.334 1.00 96.88 81 ARG A N 1
ATOM 651 C CA . ARG A 1 81 ? 2.661 -8.567 -6.182 1.00 96.88 81 ARG A CA 1
ATOM 652 C C . ARG A 1 81 ? 3.364 -8.906 -4.869 1.00 96.88 81 ARG A C 1
ATOM 654 O O . ARG A 1 81 ? 4.605 -8.916 -4.841 1.00 96.88 81 ARG A O 1
ATOM 661 N N . TYR A 1 82 ? 2.601 -9.127 -3.797 1.00 98.25 82 TYR A N 1
ATOM 662 C CA . TYR A 1 82 ? 3.109 -9.295 -2.436 1.00 98.25 82 TYR A CA 1
ATOM 663 C C . TYR A 1 82 ? 2.506 -10.512 -1.733 1.00 98.25 82 TYR A C 1
ATOM 665 O O . TYR A 1 82 ? 1.345 -10.867 -1.926 1.00 98.25 82 TYR A O 1
ATOM 673 N N . THR A 1 83 ? 3.270 -11.100 -0.808 1.00 98.25 83 THR A N 1
ATOM 674 C CA . THR A 1 83 ? 2.714 -12.062 0.162 1.00 98.25 83 THR A CA 1
ATOM 675 C C . THR A 1 83 ? 2.009 -11.301 1.285 1.00 98.25 83 THR A C 1
ATOM 677 O O . THR A 1 83 ? 2.596 -11.039 2.334 1.00 98.25 83 THR A O 1
ATOM 680 N N . VAL A 1 84 ? 0.759 -10.895 1.044 1.00 98.44 84 VAL A N 1
ATOM 681 C CA . VAL A 1 84 ? 0.018 -10.002 1.948 1.00 98.44 84 VAL A CA 1
ATOM 682 C C . VAL A 1 84 ? -0.145 -10.618 3.344 1.00 98.44 84 VAL A C 1
ATOM 684 O O . VAL A 1 84 ? -0.835 -11.617 3.535 1.00 98.44 84 VAL A O 1
ATOM 687 N N . SER A 1 85 ? 0.466 -9.967 4.329 1.00 98.38 85 SER A N 1
ATOM 688 C CA . SER A 1 85 ? 0.435 -10.274 5.752 1.00 98.38 85 SER A CA 1
ATOM 689 C C . SER A 1 85 ? 0.348 -8.952 6.513 1.00 98.38 85 SER A C 1
ATOM 691 O O . SER A 1 85 ? 1.331 -8.222 6.642 1.00 98.38 85 SER A O 1
ATOM 693 N N . LEU A 1 86 ? -0.856 -8.614 6.982 1.00 97.94 86 LEU A N 1
ATOM 694 C CA . LEU A 1 86 ? -1.157 -7.321 7.601 1.00 97.94 86 LEU A CA 1
ATOM 695 C C . LEU A 1 86 ? -1.437 -7.463 9.103 1.00 97.94 86 LEU A C 1
ATOM 697 O O . LEU A 1 86 ? -1.989 -8.480 9.535 1.00 97.94 86 LEU A O 1
ATOM 701 N N . PRO A 1 87 ? -1.140 -6.434 9.917 1.00 96.94 87 PRO A N 1
ATOM 702 C CA . PRO A 1 87 ? -1.491 -6.415 11.330 1.00 96.94 87 PRO A CA 1
ATOM 703 C C . PRO A 1 87 ? -2.980 -6.069 11.491 1.00 96.94 8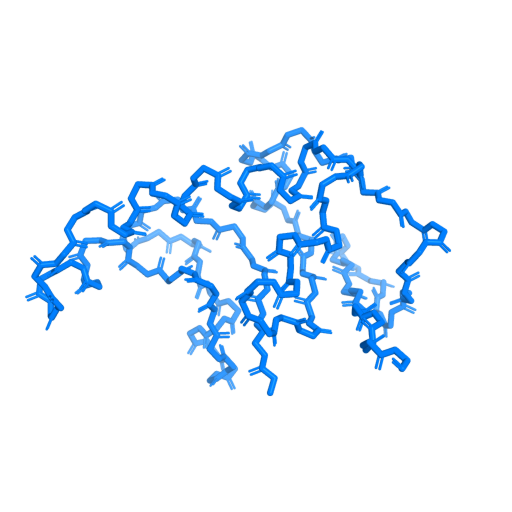7 PRO A C 1
ATOM 705 O O . PRO A 1 87 ? -3.325 -4.986 11.951 1.00 96.94 87 PRO A O 1
ATOM 708 N N . VAL A 1 88 ? -3.879 -6.978 11.098 1.00 92.44 88 VAL A N 1
ATOM 709 C CA . VAL A 1 88 ? -5.335 -6.721 11.024 1.00 92.44 88 VAL A CA 1
ATOM 710 C C . VAL A 1 88 ? -5.955 -6.236 12.340 1.00 92.44 88 VAL A C 1
ATOM 712 O O . VAL A 1 88 ? -6.911 -5.477 12.306 1.00 92.44 88 VAL A O 1
ATOM 715 N N . GLY A 1 89 ? -5.394 -6.599 13.499 1.00 94.88 89 GLY A N 1
ATOM 716 C CA . GLY A 1 89 ? -5.854 -6.097 14.803 1.00 94.88 89 GLY A CA 1
ATOM 717 C C . GLY A 1 89 ? -5.473 -4.639 15.102 1.00 94.88 89 GLY A C 1
ATOM 718 O O . GLY A 1 89 ? -6.012 -4.051 16.033 1.00 94.88 89 GLY A O 1
ATOM 719 N N . ALA A 1 90 ? -4.545 -4.062 14.335 1.00 95.38 90 ALA A N 1
ATOM 720 C CA . ALA A 1 90 ? -4.110 -2.669 14.438 1.00 95.38 90 ALA A CA 1
ATOM 721 C C . ALA A 1 90 ? -4.673 -1.786 13.310 1.00 95.38 90 ALA A C 1
ATOM 723 O O . ALA A 1 90 ? -4.356 -0.602 13.251 1.00 95.38 90 ALA A O 1
ATOM 724 N N . LEU A 1 91 ? -5.466 -2.351 12.399 1.00 97.19 91 LEU A N 1
ATOM 725 C CA . LEU A 1 91 ? -6.073 -1.655 11.270 1.00 97.19 91 LEU A CA 1
ATOM 726 C C . LEU A 1 91 ? -7.595 -1.666 11.421 1.00 97.19 91 LEU A C 1
ATOM 728 O O . LEU A 1 91 ? -8.173 -2.652 11.869 1.00 97.19 91 LEU A O 1
ATOM 732 N N . GLU A 1 92 ? -8.257 -0.593 11.004 1.00 97.75 92 GLU A N 1
ATOM 733 C CA . GLU A 1 92 ? -9.719 -0.560 10.933 1.00 97.75 92 GLU A CA 1
ATOM 734 C C . GLU A 1 92 ? -10.150 -0.924 9.508 1.00 97.75 92 GLU A C 1
ATOM 736 O O . GLU A 1 92 ? -9.840 -0.203 8.562 1.00 97.75 92 GLU A O 1
ATOM 741 N N . LEU A 1 93 ? -10.860 -2.039 9.331 1.00 98.06 93 LEU A N 1
ATOM 742 C CA . LEU A 1 93 ? -11.446 -2.407 8.041 1.00 98.06 93 LEU A CA 1
ATOM 743 C C . LEU A 1 93 ? -12.654 -1.503 7.749 1.00 98.06 93 LEU A C 1
ATOM 745 O O . LEU A 1 93 ? -13.649 -1.557 8.467 1.00 98.06 93 LEU A O 1
ATOM 749 N N . ILE A 1 94 ? -12.572 -0.686 6.695 1.00 98.12 94 ILE A N 1
ATOM 750 C CA . ILE A 1 94 ? -13.617 0.291 6.328 1.00 98.12 94 ILE A CA 1
ATOM 751 C C . ILE A 1 94 ? -14.356 -0.063 5.031 1.00 98.12 94 ILE A C 1
ATOM 753 O O . ILE A 1 94 ? -15.367 0.558 4.709 1.00 98.12 94 ILE A O 1
ATOM 757 N N . TYR A 1 95 ? -13.856 -1.044 4.279 1.00 98.38 95 TYR A N 1
ATOM 758 C CA . TYR A 1 95 ? -14.494 -1.577 3.079 1.00 98.38 95 TYR A CA 1
ATOM 759 C C . TYR A 1 95 ? -14.067 -3.029 2.865 1.00 98.38 95 TYR A C 1
ATOM 761 O O . TYR A 1 95 ? -12.876 -3.321 2.958 1.00 98.38 95 TYR A O 1
ATOM 769 N N . ASP A 1 96 ? -15.021 -3.905 2.547 1.00 98.31 96 ASP A N 1
ATOM 770 C CA . ASP A 1 96 ? -14.781 -5.304 2.180 1.00 98.31 96 ASP A CA 1
ATOM 771 C C . ASP A 1 96 ? -15.872 -5.781 1.214 1.00 98.31 96 ASP A C 1
ATOM 773 O O . ASP A 1 96 ? -16.996 -6.085 1.621 1.00 98.31 96 ASP A O 1
ATOM 777 N N . ALA A 1 97 ? -15.565 -5.768 -0.082 1.00 98.19 97 ALA A N 1
ATOM 778 C CA . ALA A 1 97 ? -16.451 -6.290 -1.116 1.00 98.19 97 ALA A CA 1
ATOM 779 C C . ALA A 1 97 ? -15.673 -6.601 -2.398 1.00 98.19 97 ALA A C 1
ATOM 781 O O . ALA A 1 97 ? -14.663 -5.967 -2.701 1.00 98.19 97 ALA A O 1
ATOM 782 N N . GLU A 1 98 ? -16.167 -7.574 -3.168 1.00 96.12 98 GLU A N 1
ATOM 783 C CA . GLU A 1 98 ? -15.651 -7.925 -4.504 1.00 96.12 98 GLU A CA 1
ATOM 784 C C . GLU A 1 98 ? -14.133 -8.208 -4.542 1.00 96.12 98 GLU A C 1
ATOM 786 O O . GLU A 1 98 ? -13.440 -7.904 -5.508 1.00 96.12 98 GLU A O 1
ATOM 791 N N . GLY A 1 99 ? -13.594 -8.802 -3.471 1.00 96.19 99 GLY A N 1
ATOM 792 C CA . GLY A 1 99 ? -12.165 -9.122 -3.360 1.00 96.19 99 GLY A CA 1
ATOM 793 C C . GLY A 1 99 ? -11.270 -7.926 -3.017 1.00 96.19 99 GLY A C 1
ATOM 794 O O . GLY A 1 99 ? -10.048 -8.074 -2.941 1.00 96.19 99 GLY A O 1
ATOM 795 N N . VAL A 1 100 ? -11.855 -6.756 -2.766 1.00 98.12 100 VAL A N 1
ATOM 796 C CA . VAL A 1 100 ? -11.150 -5.549 -2.340 1.00 98.12 100 VAL A CA 1
ATOM 797 C C . VAL A 1 100 ? -11.397 -5.300 -0.860 1.00 98.12 100 VAL A C 1
ATOM 799 O O . VAL A 1 100 ? -12.537 -5.280 -0.402 1.00 98.12 100 VAL A O 1
ATOM 802 N N . G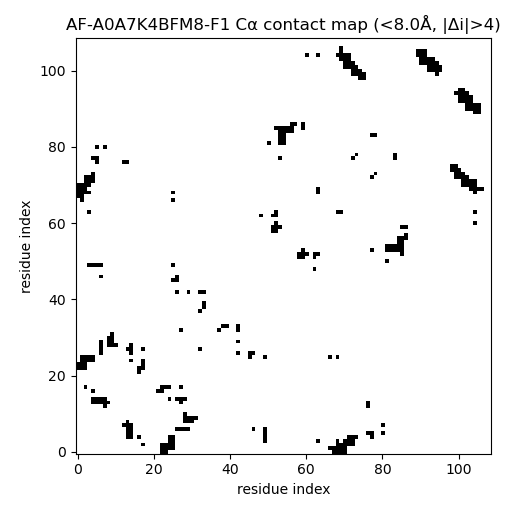LN A 1 101 ? -10.314 -5.050 -0.130 1.00 98.69 101 GLN A N 1
ATOM 803 C CA . GLN A 1 101 ? -10.353 -4.573 1.245 1.00 98.69 101 GLN A CA 1
ATOM 804 C C . GLN A 1 101 ? -9.656 -3.219 1.337 1.00 98.69 101 GLN A C 1
ATOM 806 O O . GLN A 1 101 ? -8.574 -3.032 0.777 1.00 98.69 101 GLN A O 1
ATOM 811 N N . VAL A 1 102 ? -10.262 -2.280 2.060 1.00 98.56 102 VAL A N 1
ATOM 812 C CA . VAL A 1 102 ? -9.634 -0.994 2.383 1.00 98.56 102 VAL A CA 1
ATOM 813 C C . VAL A 1 102 ? -9.603 -0.839 3.887 1.00 98.56 102 VAL A C 1
ATOM 815 O O . VAL A 1 102 ? -10.622 -0.971 4.567 1.00 98.56 102 VAL A O 1
ATOM 818 N N . TYR A 1 103 ? -8.419 -0.531 4.394 1.00 98.50 103 TYR A N 1
ATOM 819 C CA . TYR A 1 103 ? -8.164 -0.329 5.805 1.00 98.50 103 TYR A CA 1
ATOM 820 C C . TYR A 1 103 ? -7.845 1.139 6.071 1.00 98.50 103 TYR A C 1
ATOM 822 O O . TYR A 1 103 ? -7.072 1.759 5.336 1.00 98.50 103 TYR A O 1
ATOM 830 N N . ARG A 1 104 ? -8.397 1.688 7.151 1.00 98.25 104 ARG A N 1
ATOM 831 C CA . ARG A 1 104 ? -7.920 2.933 7.745 1.00 98.25 104 ARG A CA 1
ATOM 832 C C . ARG A 1 104 ? -6.742 2.621 8.663 1.00 98.25 104 ARG A C 1
ATOM 834 O O . ARG A 1 104 ? -6.788 1.698 9.478 1.00 98.25 104 ARG A O 1
ATOM 841 N N . ILE A 1 105 ? -5.684 3.410 8.515 1.00 97.12 105 ILE A N 1
ATOM 842 C CA . ILE A 1 105 ? -4.486 3.336 9.354 1.00 97.12 105 ILE A CA 1
ATOM 843 C C . ILE A 1 105 ? -4.688 4.276 10.554 1.00 97.12 105 ILE A C 1
ATOM 845 O O . ILE A 1 105 ? -5.044 5.436 10.33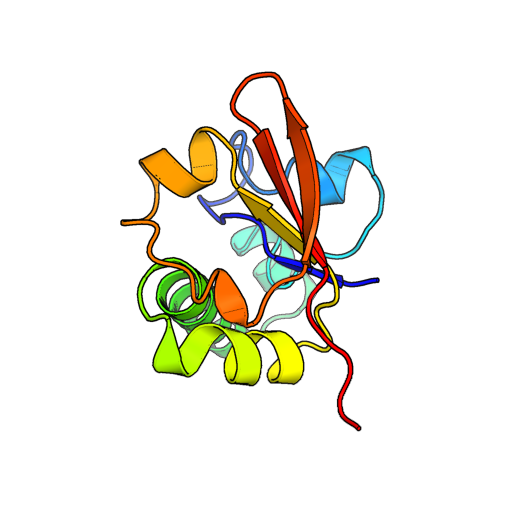0 1.00 97.12 105 ILE A O 1
ATOM 849 N N . PRO A 1 106 ? -4.473 3.825 11.806 1.00 90.69 106 PRO A N 1
ATOM 850 C CA . PRO A 1 106 ? -4.649 4.677 12.979 1.00 90.69 106 PRO A CA 1
ATOM 851 C C . PRO A 1 106 ? -3.692 5.870 12.977 1.00 90.69 106 PRO A C 1
ATOM 853 O O . PRO A 1 106 ? -2.487 5.720 12.734 1.00 90.69 106 PRO A O 1
ATOM 856 N N . GLU A 1 107 ? -4.219 7.043 13.325 1.00 81.06 107 GLU A N 1
ATOM 857 C CA . GLU A 1 107 ? -3.408 8.233 13.585 1.00 81.06 107 GLU A CA 1
ATOM 858 C C . GLU A 1 107 ? -2.451 7.993 14.771 1.00 81.06 107 GLU A C 1
ATOM 860 O O . GLU A 1 107 ? -2.616 7.056 15.562 1.00 81.06 107 GLU A O 1
ATOM 865 N N . GLN A 1 108 ? -1.385 8.791 14.870 1.00 67.06 108 GLN A N 1
ATOM 866 C CA . GLN A 1 108 ? -0.592 8.814 16.102 1.00 67.06 108 GLN A CA 1
ATOM 867 C C . GLN A 1 108 ? -1.425 9.502 17.190 1.00 67.06 108 GLN A C 1
ATOM 869 O O . GLN A 1 108 ? -1.996 10.559 16.929 1.00 67.06 108 GLN A O 1
ATOM 874 N N . ALA A 1 109 ? -1.525 8.863 18.359 1.00 56.91 109 ALA A N 1
ATOM 875 C CA . ALA A 1 109 ? -2.119 9.465 19.552 1.00 56.91 109 ALA A CA 1
ATOM 876 C C . ALA A 1 109 ? -1.286 10.653 20.051 1.00 56.91 109 ALA A C 1
ATOM 878 O O . ALA A 1 109 ? -0.045 10.604 19.876 1.00 56.91 109 ALA A O 1
#

Sequence (109 aa):
HVIIEAEGGDYTYYSRVSSFTGIPAVLGMPFHEYMWRGDEGRIGERTADLRMIYEQPSRSIDLARKYNATLLYVGVEERDRYTVSLPVGALELIYDAEGVQVYRIPEQA

Radius of gyration: 13.12 Å; Cα contacts (8 Å, |Δi|>4): 185; chains: 1; bounding box: 34×27×37 Å

pLDDT: mean 94.36, std 6.79, range [56.91, 98.69]

Mean predicted aligned error: 3.01 Å